Protein AF-A0A5B6TIA2-F1 (afdb_monomer)

Foldseek 3Di:
DDPDDDDPCVVCVVVVVDDDPVNDDDPPDDDDDDDDDPDPDDDDPDDDCPVVCVDPPDDDDDDPVD

Secondary 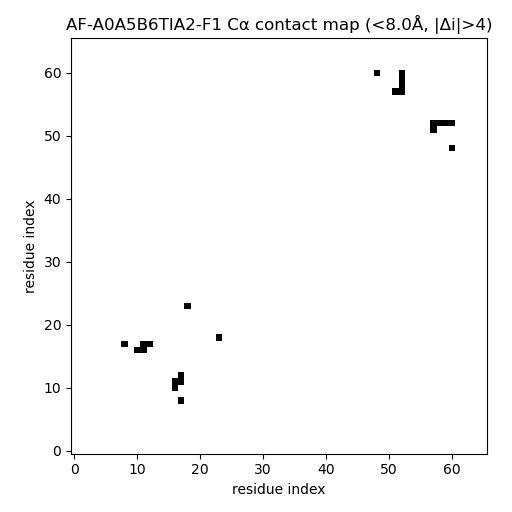structure (DSSP, 8-state):
-------TTHHHHHHT-SPPGGG---TT---------SSSS--------HHHHHSTT------TT-

Organism: NCBI:txid2595005

Mean predicted aligned error: 6.48 Å

Radius of gyration: 21.23 Å; Cα contacts (8 Å, |Δi|>4): 12; chains: 1; bounding box: 61×26×39 Å

Sequence (66 aa):
MSDSVSWVESHLKVTGGAKYAAEYHLPGVAFGVLVTSTIAKGRIKELDTGDAEKAPGVLAIVSHLN

Solvent-accessible surface area (backbone atoms only — not comparable to full-atom values): 5078 Å² total; per-residue (Å²): 136,78,86,77,87,75,59,90,59,51,64,33,60,78,69,68,71,52,86,54,85,90,71,66,86,60,91,88,74,80,89,85,82,86,89,73,78,95,63,97,80,84,77,89,88,77,82,92,53,73,69,60,67,70,36,91,89,56,87,79,86,86,51,98,90,108

InterPro domains:
  IPR000674 Aldehyde oxidase/xanthine dehydrogenase, a/b hammerhead [PF01315] (15-65)
  IPR000674 Aldehyde oxidase/xanthine dehydrogenase, a/b hammerhead [SM01008] (15-66)
  IPR036856 Aldehyde oxidase/xanthine dehydrogenase, a/b hammerhead superfamily [SSF54665] (4-65)

pLDDT: mean 91.28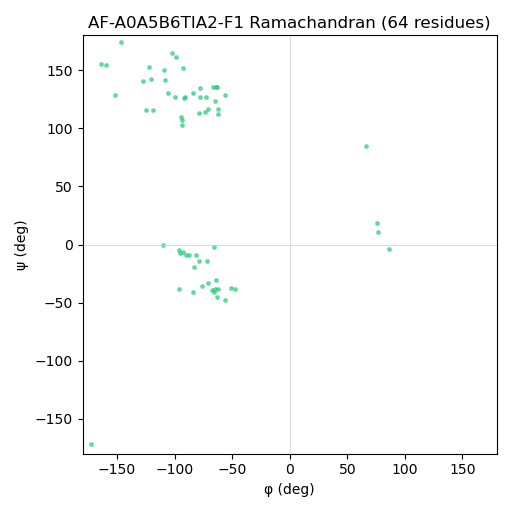, std 9.77, range [46.97, 98.12]

Structure (mmCIF, N/CA/C/O backbone):
data_AF-A0A5B6TIA2-F1
#
_entry.id   AF-A0A5B6TIA2-F1
#
loop_
_atom_site.group_PDB
_atom_site.id
_atom_site.type_symbol
_atom_site.label_atom_id
_atom_site.label_alt_id
_atom_site.label_comp_id
_atom_site.label_asym_id
_atom_site.label_entity_id
_atom_site.label_seq_id
_atom_site.pdbx_PDB_ins_code
_atom_site.Cartn_x
_atom_site.Cartn_y
_atom_site.Cartn_z
_atom_site.occupancy
_atom_site.B_iso_or_equiv
_atom_site.auth_seq_id
_atom_site.auth_comp_id
_atom_site.auth_asym_id
_atom_site.auth_atom_id
_atom_site.pdbx_PDB_model_num
ATOM 1 N N . MET A 1 1 ? 48.758 -17.597 -9.304 1.00 46.97 1 MET A N 1
ATOM 2 C CA . MET A 1 1 ? 47.717 -17.581 -8.256 1.00 46.97 1 MET A CA 1
ATOM 3 C C . MET A 1 1 ? 46.506 -16.867 -8.825 1.00 46.97 1 MET A C 1
ATOM 5 O O . MET A 1 1 ? 46.671 -15.761 -9.313 1.00 46.97 1 MET A O 1
ATOM 9 N N . SER A 1 2 ? 45.350 -17.530 -8.726 1.00 54.09 2 SER A N 1
ATOM 10 C CA . SER A 1 2 ? 43.980 -17.011 -8.837 1.00 54.09 2 SER A CA 1
ATOM 11 C C . SER A 1 2 ? 43.503 -16.472 -10.194 1.00 54.09 2 SER A C 1
ATOM 13 O O . SER A 1 2 ? 43.425 -15.261 -10.386 1.00 54.09 2 SER A O 1
ATOM 15 N N . ASP A 1 3 ? 43.026 -17.368 -11.065 1.00 60.84 3 ASP A N 1
ATOM 16 C CA . ASP A 1 3 ? 41.986 -16.993 -12.030 1.00 60.84 3 ASP A CA 1
ATOM 17 C C . ASP A 1 3 ? 40.737 -16.592 -11.241 1.00 60.84 3 ASP A C 1
ATOM 19 O O . ASP A 1 3 ? 40.191 -17.366 -10.451 1.00 60.84 3 ASP A O 1
ATOM 23 N N . SER A 1 4 ? 40.338 -15.331 -11.375 1.00 71.62 4 SER A N 1
ATOM 24 C CA . SER A 1 4 ? 39.166 -14.801 -10.688 1.00 71.62 4 SER A CA 1
ATOM 25 C C . SER A 1 4 ? 37.929 -15.370 -11.376 1.00 71.62 4 SER A C 1
ATOM 27 O O . SER A 1 4 ? 37.678 -15.066 -12.539 1.00 71.62 4 SER A O 1
ATOM 29 N N . VAL A 1 5 ? 37.152 -16.202 -10.681 1.00 75.31 5 VAL A N 1
ATOM 30 C CA . VAL A 1 5 ? 35.856 -16.661 -11.196 1.00 75.31 5 VAL A CA 1
ATOM 31 C C . VAL A 1 5 ? 34.955 -15.436 -11.357 1.00 75.31 5 VAL A C 1
ATOM 33 O O . VAL A 1 5 ? 34.587 -14.799 -10.370 1.00 75.31 5 VAL A O 1
ATOM 36 N N . SER A 1 6 ? 34.622 -15.083 -12.598 1.00 77.06 6 SER A N 1
ATOM 37 C CA . SER A 1 6 ? 33.685 -14.003 -12.900 1.00 77.06 6 SER A CA 1
ATOM 38 C C . SER A 1 6 ? 32.272 -14.570 -13.031 1.00 77.06 6 SER A C 1
ATOM 40 O O . SER A 1 6 ? 32.024 -15.514 -13.780 1.00 77.06 6 SER A O 1
ATOM 42 N N . TRP A 1 7 ? 31.321 -14.009 -12.279 1.00 82.00 7 TRP A N 1
ATOM 43 C CA . TRP A 1 7 ? 29.917 -14.377 -12.436 1.00 82.00 7 TRP A CA 1
ATOM 44 C C . TRP A 1 7 ? 29.348 -13.680 -13.669 1.00 82.00 7 TRP A C 1
ATOM 46 O O . TRP A 1 7 ? 29.543 -12.477 -13.849 1.00 82.00 7 TRP A O 1
ATOM 56 N N . VAL A 1 8 ? 28.599 -14.427 -14.487 1.00 84.00 8 VAL A N 1
ATOM 57 C CA . VAL A 1 8 ? 27.968 -13.945 -15.734 1.00 84.00 8 VAL A CA 1
ATOM 58 C C . VAL A 1 8 ? 27.223 -12.618 -15.549 1.00 84.00 8 VAL A C 1
ATOM 60 O O . VAL A 1 8 ? 27.280 -11.745 -16.408 1.00 84.00 8 VAL A O 1
ATOM 63 N N . GLU A 1 9 ? 26.555 -12.435 -14.414 1.00 88.00 9 GLU A N 1
ATOM 64 C CA . GLU A 1 9 ? 25.766 -11.235 -14.132 1.00 88.00 9 GLU A CA 1
ATOM 65 C C . GLU A 1 9 ? 26.537 -10.100 -13.432 1.00 88.00 9 GLU A C 1
ATOM 67 O O . GLU A 1 9 ? 26.008 -8.992 -13.318 1.00 88.00 9 GLU A O 1
ATOM 72 N N . SER A 1 10 ? 27.774 -10.335 -12.968 1.00 88.06 10 SER A N 1
ATOM 73 C CA . SER A 1 10 ? 28.526 -9.368 -12.150 1.00 88.06 10 SER A CA 1
ATOM 74 C C . SER A 1 10 ? 28.666 -8.018 -12.839 1.00 88.06 10 SER A C 1
ATOM 76 O O . SER A 1 10 ? 28.395 -6.991 -12.223 1.00 88.06 10 SER A O 1
ATOM 78 N N . HIS A 1 11 ? 29.062 -8.012 -14.113 1.00 91.19 11 HIS A N 1
ATOM 79 C CA . HIS A 1 11 ? 29.305 -6.772 -14.845 1.00 91.19 11 HIS A CA 1
ATOM 80 C C . HIS A 1 11 ? 28.029 -5.932 -14.985 1.00 91.19 11 HIS A C 1
ATOM 82 O O . HIS A 1 11 ? 28.049 -4.738 -14.702 1.00 91.19 11 HIS A O 1
ATOM 88 N N . LEU A 1 12 ? 26.899 -6.548 -15.346 1.00 93.38 12 LEU A N 1
ATOM 89 C CA . LEU A 1 12 ? 25.621 -5.846 -15.502 1.00 93.38 12 LEU A CA 1
ATOM 90 C C . LEU A 1 12 ? 25.110 -5.285 -14.168 1.00 93.38 12 LEU A C 1
ATOM 92 O O . LEU A 1 12 ? 24.610 -4.163 -14.129 1.00 93.38 12 LEU A O 1
ATOM 96 N N . LYS A 1 13 ? 25.280 -6.022 -13.064 1.00 90.75 13 LYS A N 1
ATOM 97 C CA . LYS A 1 13 ? 24.871 -5.560 -11.730 1.00 90.75 13 LYS A CA 1
ATOM 98 C C . LYS A 1 13 ? 25.672 -4.352 -11.246 1.00 90.75 13 LYS A C 1
ATOM 100 O O . LYS A 1 13 ? 25.079 -3.440 -10.680 1.00 90.75 13 LYS A O 1
ATOM 105 N N . VAL A 1 14 ? 26.990 -4.327 -11.475 1.00 91.62 14 VAL A N 1
ATOM 106 C CA . VAL A 1 14 ? 27.860 -3.228 -11.001 1.00 91.62 14 VAL A CA 1
ATOM 107 C C . VAL A 1 14 ? 27.866 -2.006 -11.918 1.00 91.62 14 VAL A C 1
ATOM 109 O O . VAL A 1 14 ? 28.234 -0.922 -11.480 1.00 91.62 14 VAL A O 1
ATOM 112 N N . THR A 1 15 ? 27.461 -2.165 -13.179 1.00 93.50 15 THR A N 1
ATOM 113 C CA . THR A 1 15 ? 27.364 -1.061 -14.151 1.00 93.50 15 THR A CA 1
ATOM 114 C C . THR A 1 15 ? 25.960 -0.465 -14.257 1.00 93.50 15 THR A C 1
ATOM 116 O O . THR A 1 15 ? 25.774 0.513 -14.973 1.00 93.50 15 THR A O 1
ATOM 119 N N . GLY A 1 16 ? 24.968 -1.040 -13.568 1.00 90.81 16 GLY A N 1
ATOM 120 C CA . GLY A 1 16 ? 23.564 -0.629 -13.680 1.00 90.81 16 GLY A CA 1
ATOM 121 C C . GLY A 1 16 ? 22.859 -1.121 -14.951 1.00 90.81 16 GLY A C 1
ATOM 122 O O . GLY A 1 16 ? 21.754 -0.684 -15.241 1.00 90.81 16 GLY A O 1
ATOM 123 N N . GLY A 1 17 ? 23.471 -2.030 -15.717 1.00 92.25 17 GLY A N 1
ATOM 124 C CA . GLY A 1 17 ? 22.841 -2.662 -16.882 1.00 92.25 17 GLY A CA 1
ATOM 125 C C . GLY A 1 17 ? 21.865 -3.795 -16.533 1.00 92.25 17 GLY A C 1
ATOM 126 O O . GLY A 1 17 ? 21.113 -4.247 -17.396 1.00 92.25 17 GLY A O 1
ATOM 127 N N . ALA A 1 18 ? 21.884 -4.286 -15.291 1.00 93.00 18 ALA A N 1
ATOM 128 C CA . ALA A 1 18 ? 20.956 -5.309 -14.819 1.00 93.00 18 ALA A CA 1
ATOM 129 C C . ALA A 1 18 ? 19.590 -4.693 -14.496 1.00 93.00 18 ALA A C 1
ATOM 131 O O . ALA A 1 18 ? 19.515 -3.770 -13.691 1.00 93.00 18 ALA A O 1
ATOM 132 N N . LYS A 1 19 ? 18.521 -5.256 -15.076 1.00 92.12 19 LYS A N 1
ATOM 133 C CA . LYS A 1 19 ? 17.147 -4.851 -14.770 1.00 92.12 19 LYS A CA 1
ATOM 134 C C . LYS A 1 19 ? 16.602 -5.555 -13.534 1.00 92.12 19 LYS A C 1
ATOM 136 O O . LYS A 1 19 ? 16.609 -6.788 -13.470 1.00 92.12 19 LYS A O 1
ATOM 141 N N . TYR A 1 20 ? 16.041 -4.790 -12.611 1.00 90.12 20 TYR A N 1
ATOM 142 C CA . TYR A 1 20 ? 15.365 -5.282 -11.413 1.00 90.12 20 TYR A CA 1
ATOM 143 C C . TYR A 1 20 ? 13.843 -5.221 -11.557 1.00 90.12 20 TYR A C 1
ATOM 145 O O . TYR A 1 20 ? 13.307 -4.561 -12.443 1.00 90.12 20 TYR A O 1
AT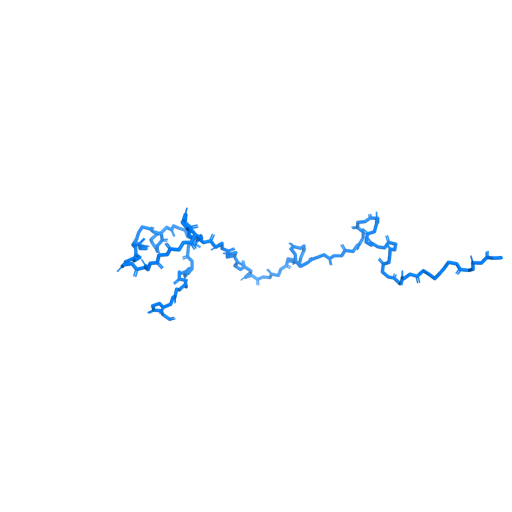OM 153 N N . ALA A 1 21 ? 13.130 -5.917 -10.668 1.00 90.12 21 ALA A N 1
ATOM 154 C CA . ALA A 1 21 ? 11.674 -6.066 -10.732 1.00 90.12 21 ALA A CA 1
ATOM 155 C C . ALA A 1 21 ? 10.917 -4.730 -10.884 1.00 90.12 21 ALA A C 1
ATOM 157 O O . ALA A 1 21 ? 9.949 -4.660 -11.633 1.00 90.12 21 ALA A O 1
ATOM 158 N N . ALA A 1 22 ? 11.390 -3.665 -10.230 1.00 87.94 22 ALA A N 1
ATOM 159 C CA . ALA A 1 22 ? 10.764 -2.343 -10.267 1.00 87.94 22 ALA A CA 1
ATOM 160 C C . ALA A 1 22 ? 10.920 -1.595 -11.608 1.00 87.94 22 ALA A C 1
ATOM 162 O O . ALA A 1 22 ? 10.233 -0.604 -11.831 1.00 87.94 22 ALA A O 1
ATOM 163 N N . GLU A 1 23 ? 11.808 -2.037 -12.503 1.00 90.19 23 GLU A N 1
ATOM 164 C CA . GLU A 1 23 ? 12.117 -1.333 -13.759 1.00 90.19 23 GLU A CA 1
ATOM 165 C C . GLU A 1 23 ? 11.313 -1.862 -14.957 1.00 90.19 23 GLU A C 1
ATOM 167 O O . GLU A 1 23 ? 11.336 -1.288 -16.054 1.00 90.19 23 GLU A O 1
ATOM 172 N N . TYR A 1 24 ? 10.580 -2.959 -14.765 1.00 91.12 24 TYR A N 1
ATOM 173 C CA . TYR A 1 24 ? 9.711 -3.522 -15.790 1.00 91.12 24 TYR A CA 1
ATOM 174 C C . TYR A 1 24 ? 8.405 -2.729 -15.874 1.00 91.12 24 TYR A C 1
ATOM 176 O O . TYR A 1 24 ? 7.574 -2.759 -14.972 1.00 91.12 24 TYR A O 1
ATOM 184 N N . HIS A 1 25 ? 8.209 -2.048 -17.002 1.00 90.81 25 HIS A N 1
ATOM 185 C CA . HIS A 1 25 ? 6.984 -1.315 -17.305 1.00 90.81 25 HIS A CA 1
ATOM 186 C C . HIS A 1 25 ? 6.048 -2.215 -18.113 1.00 90.81 25 HIS A C 1
ATOM 188 O O . HIS A 1 25 ? 6.259 -2.429 -19.307 1.00 90.81 25 HIS A O 1
ATOM 194 N N . LEU A 1 26 ? 5.030 -2.762 -17.452 1.00 93.06 26 LEU A N 1
ATOM 195 C CA . LEU A 1 26 ? 3.992 -3.582 -18.075 1.00 93.06 26 LEU A CA 1
ATOM 196 C C . LEU A 1 26 ? 2.659 -2.811 -18.092 1.00 93.06 26 LEU A C 1
ATOM 198 O O . LEU A 1 26 ? 2.413 -1.986 -17.208 1.00 93.06 26 LEU A O 1
ATOM 202 N N . PRO A 1 27 ? 1.782 -3.047 -19.081 1.00 94.88 27 PRO A N 1
ATOM 203 C CA . PRO A 1 27 ? 0.459 -2.436 -19.090 1.00 94.88 27 PRO A CA 1
ATOM 204 C C . PRO A 1 27 ? -0.374 -2.935 -17.899 1.00 94.88 27 PRO A C 1
ATOM 206 O O . PRO A 1 27 ? -0.396 -4.129 -17.611 1.00 94.88 27 PRO A O 1
ATOM 209 N N . GLY A 1 28 ? -1.075 -2.022 -17.219 1.00 93.06 28 GLY A N 1
ATOM 210 C CA . GLY A 1 28 ? -1.990 -2.366 -16.122 1.00 93.06 28 GLY A CA 1
ATOM 211 C C . GLY A 1 28 ? -1.323 -2.731 -14.789 1.00 93.06 28 GLY A C 1
ATOM 212 O O . GLY A 1 28 ? -1.967 -3.354 -13.950 1.00 93.06 28 GLY A O 1
ATOM 213 N N . VAL A 1 29 ? -0.054 -2.366 -14.572 1.00 94.56 29 VAL A N 1
ATOM 214 C CA . VAL A 1 29 ? 0.617 -2.579 -13.278 1.00 94.56 29 VAL A CA 1
ATOM 215 C C . VAL A 1 29 ? -0.048 -1.739 -12.189 1.00 94.56 29 VAL A C 1
ATOM 217 O O . VAL A 1 29 ? -0.119 -0.516 -12.288 1.00 94.56 29 VAL A O 1
ATOM 220 N N . ALA A 1 30 ? -0.499 -2.413 -11.132 1.00 94.62 30 ALA A N 1
ATOM 221 C CA . ALA A 1 30 ? -0.935 -1.787 -9.893 1.00 94.62 30 ALA A CA 1
ATOM 222 C C . ALA A 1 30 ? 0.224 -1.705 -8.891 1.00 94.62 30 ALA A C 1
ATOM 224 O O . ALA A 1 30 ? 1.114 -2.557 -8.878 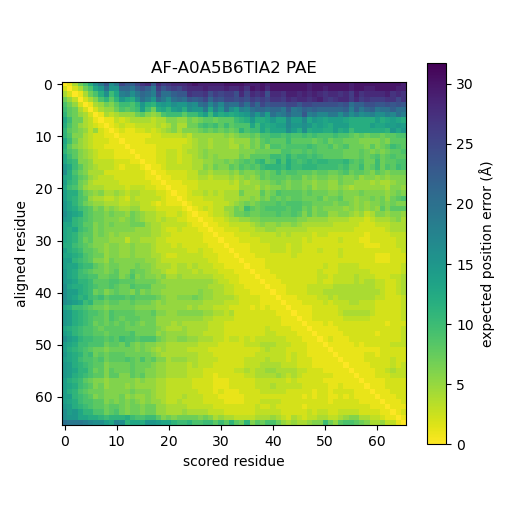1.00 94.62 30 ALA A O 1
ATOM 225 N N . PHE A 1 31 ? 0.175 -0.705 -8.014 1.00 93.75 31 PHE A N 1
ATOM 226 C CA . PHE A 1 31 ? 1.133 -0.540 -6.924 1.00 93.75 31 PHE A CA 1
ATOM 227 C C . PHE A 1 31 ? 0.477 -0.919 -5.598 1.00 93.75 31 PHE A C 1
ATOM 229 O O . PHE A 1 31 ? -0.621 -0.462 -5.289 1.00 93.75 31 PHE A O 1
ATOM 236 N N . GLY A 1 32 ? 1.161 -1.757 -4.821 1.00 95.25 32 GLY A N 1
ATOM 237 C CA . GLY A 1 32 ? 0.747 -2.140 -3.475 1.00 95.25 32 GLY A CA 1
ATOM 238 C C . GLY A 1 32 ? 1.648 -1.500 -2.426 1.00 95.25 32 GLY A C 1
ATOM 239 O O . GLY A 1 32 ? 2.864 -1.433 -2.604 1.00 95.25 32 GLY A O 1
ATOM 240 N N . VAL A 1 33 ? 1.055 -1.067 -1.316 1.00 95.81 33 VAL A N 1
ATOM 241 C CA . VAL A 1 33 ? 1.775 -0.574 -0.139 1.00 95.81 33 VAL A CA 1
ATOM 242 C C . VAL A 1 33 ? 1.290 -1.315 1.101 1.00 95.81 33 VAL A C 1
ATOM 244 O O . VAL A 1 33 ? 0.104 -1.607 1.238 1.00 95.81 33 VAL A O 1
ATOM 247 N N . LEU A 1 34 ? 2.219 -1.640 1.999 1.00 96.69 34 LEU A N 1
ATOM 248 C CA . LEU A 1 34 ? 1.901 -2.276 3.272 1.00 96.69 34 LEU A CA 1
ATOM 249 C C . LEU A 1 34 ? 1.670 -1.213 4.343 1.00 96.69 34 LEU A C 1
ATOM 251 O O . LEU A 1 34 ? 2.541 -0.383 4.599 1.00 96.69 34 LEU A O 1
ATOM 255 N N . VAL A 1 35 ? 0.526 -1.298 5.017 1.00 96.19 35 VAL A N 1
ATOM 256 C CA . VAL A 1 35 ? 0.273 -0.581 6.271 1.00 96.19 35 VAL A CA 1
ATOM 257 C C . VAL A 1 35 ? 0.624 -1.527 7.414 1.00 96.19 35 VAL A C 1
ATOM 259 O O . VAL A 1 35 ? -0.032 -2.549 7.612 1.00 96.19 35 VAL A O 1
ATOM 262 N N . THR A 1 36 ? 1.709 -1.231 8.125 1.00 96.88 36 THR A N 1
ATOM 263 C CA . THR A 1 36 ? 2.270 -2.118 9.151 1.00 96.88 36 THR A CA 1
ATOM 264 C C . THR A 1 36 ? 1.850 -1.711 10.564 1.00 96.88 36 THR A C 1
ATOM 266 O O . THR A 1 36 ? 1.416 -0.589 10.818 1.00 96.88 36 THR A O 1
ATOM 269 N N . SER A 1 37 ? 1.970 -2.651 11.507 1.00 96.69 37 SER A N 1
ATOM 270 C CA . SER A 1 37 ? 1.691 -2.396 12.923 1.00 96.69 37 SER A CA 1
ATOM 271 C C . SER A 1 37 ? 2.658 -1.360 13.500 1.00 96.69 37 SER A C 1
ATOM 273 O O . SER A 1 37 ? 3.871 -1.470 13.327 1.00 96.69 37 SER A O 1
ATOM 275 N N . THR A 1 38 ? 2.128 -0.407 14.265 1.00 97.38 38 THR A N 1
ATOM 276 C CA . THR A 1 38 ? 2.918 0.582 15.021 1.00 97.38 38 THR A CA 1
ATOM 277 C C . THR A 1 38 ? 3.450 0.034 16.348 1.00 97.38 38 THR A C 1
ATOM 279 O O . THR A 1 38 ? 4.261 0.682 17.007 1.00 97.38 38 THR A O 1
ATOM 282 N N . ILE A 1 39 ? 3.007 -1.163 16.746 1.00 97.62 39 ILE A N 1
ATOM 283 C CA . ILE A 1 39 ? 3.409 -1.843 17.981 1.00 97.62 39 ILE A CA 1
ATOM 284 C C . ILE A 1 39 ? 4.010 -3.218 17.688 1.00 97.62 39 ILE A C 1
ATOM 286 O O . ILE A 1 39 ? 3.645 -3.882 16.718 1.00 97.62 39 ILE A O 1
ATOM 290 N N . ALA A 1 40 ? 4.888 -3.687 18.577 1.00 98.00 40 ALA A N 1
ATOM 291 C CA . ALA A 1 40 ? 5.554 -4.981 18.425 1.00 98.00 40 ALA A CA 1
ATOM 292 C C . ALA A 1 40 ? 4.619 -6.188 18.641 1.00 98.00 40 ALA A C 1
ATOM 294 O O . ALA A 1 40 ? 4.812 -7.233 18.023 1.00 98.00 40 ALA A O 1
ATOM 295 N N . LYS A 1 41 ? 3.621 -6.077 19.532 1.00 98.12 41 LYS A N 1
ATOM 296 C CA . LYS A 1 41 ? 2.697 -7.175 19.861 1.00 98.12 41 LYS A CA 1
ATOM 297 C C . LYS A 1 41 ? 1.335 -6.649 20.305 1.00 98.12 41 LYS A C 1
ATOM 299 O O . LYS A 1 41 ? 1.249 -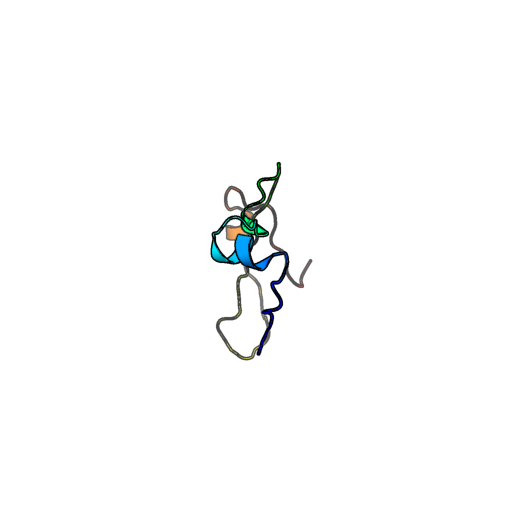5.860 21.240 1.00 98.12 41 LYS A O 1
ATOM 304 N N . GLY A 1 42 ? 0.274 -7.163 19.691 1.00 96.25 42 GLY A N 1
ATOM 305 C CA . GLY A 1 42 ? -1.111 -6.850 20.035 1.00 96.25 42 GLY A CA 1
ATOM 306 C C . GLY A 1 42 ? -2.094 -7.736 19.274 1.00 96.25 42 GLY A C 1
ATOM 307 O O . GLY A 1 42 ? -1.689 -8.687 18.605 1.00 96.25 42 GLY A O 1
ATOM 308 N N . AR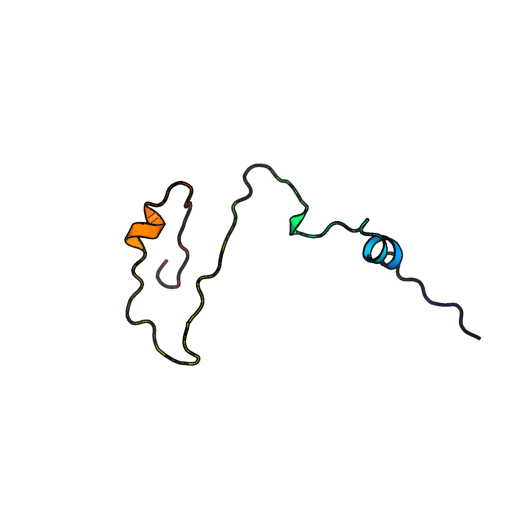G A 1 43 ? -3.388 -7.430 19.385 1.00 96.44 43 ARG A N 1
ATOM 309 C CA . ARG A 1 43 ? -4.441 -8.012 18.544 1.00 96.44 43 ARG A CA 1
ATOM 310 C C . ARG A 1 43 ? -5.156 -6.903 17.784 1.00 96.44 43 ARG A C 1
ATOM 312 O O . ARG A 1 43 ? -5.381 -5.834 18.343 1.00 96.44 43 ARG A O 1
ATOM 319 N N . ILE A 1 44 ? -5.516 -7.180 16.533 1.00 96.19 44 ILE A N 1
ATOM 320 C CA . ILE A 1 44 ? -6.337 -6.280 15.724 1.00 96.19 44 ILE A CA 1
ATOM 321 C C . ILE A 1 44 ? -7.753 -6.327 16.300 1.00 96.19 44 ILE A C 1
ATOM 323 O O . ILE A 1 44 ? -8.365 -7.391 16.341 1.00 96.19 44 ILE A O 1
ATOM 327 N N . LYS A 1 45 ? -8.237 -5.190 16.805 1.00 96.25 45 LYS A N 1
ATOM 328 C CA . LYS A 1 45 ? -9.623 -5.055 17.272 1.00 96.25 45 LYS A CA 1
ATOM 329 C C . LYS A 1 45 ? -10.559 -4.728 16.110 1.00 96.25 45 LYS A C 1
ATOM 331 O O . LYS A 1 45 ? -11.660 -5.255 16.053 1.00 96.25 45 LYS A O 1
ATOM 336 N N . GLU A 1 46 ? -10.103 -3.855 15.219 1.00 95.88 46 GLU A N 1
ATOM 337 C CA . GLU A 1 46 ? -10.865 -3.306 14.103 1.00 95.88 46 GLU A CA 1
ATOM 338 C C . GLU A 1 46 ? -9.896 -2.765 13.044 1.00 95.88 46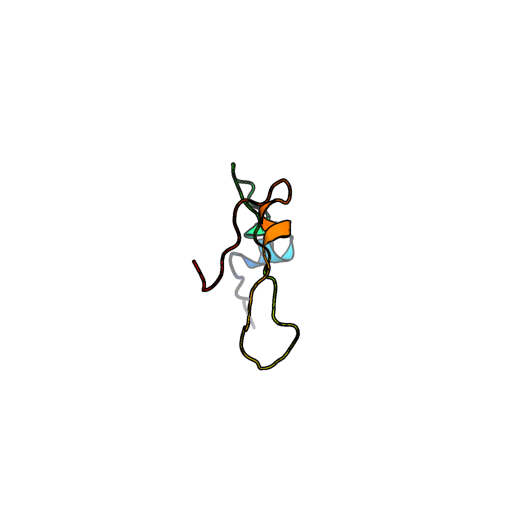 GLU A C 1
ATOM 340 O O . GLU A 1 46 ? -8.755 -2.420 13.372 1.00 95.88 46 GLU A O 1
ATOM 345 N N . LEU A 1 47 ? -10.350 -2.712 11.792 1.00 96.31 47 LEU A N 1
ATOM 346 C CA . LEU A 1 47 ? -9.695 -2.020 10.686 1.00 96.31 47 LEU A CA 1
ATOM 347 C C . LEU A 1 47 ? -10.709 -1.037 10.094 1.00 96.31 47 LEU A C 1
ATOM 349 O O . LEU A 1 47 ? -11.726 -1.472 9.564 1.00 96.31 47 LEU A O 1
ATOM 353 N N . ASP A 1 48 ? -10.433 0.263 10.185 1.00 95.69 48 ASP A N 1
ATOM 354 C CA . ASP A 1 48 ? -11.223 1.290 9.502 1.00 95.69 48 ASP A CA 1
ATOM 355 C C . ASP A 1 48 ? -10.572 1.610 8.152 1.00 95.69 48 ASP A C 1
ATOM 357 O O . ASP A 1 48 ? -9.492 2.201 8.085 1.00 95.69 48 ASP A O 1
ATOM 361 N N . THR A 1 49 ? -11.206 1.149 7.075 1.00 96.00 49 THR A N 1
ATOM 362 C CA . THR A 1 49 ? -10.724 1.290 5.696 1.00 96.00 49 THR A CA 1
ATOM 363 C C . THR A 1 49 ? -11.569 2.254 4.864 1.00 96.00 49 THR A C 1
ATOM 365 O O . THR A 1 49 ? -11.252 2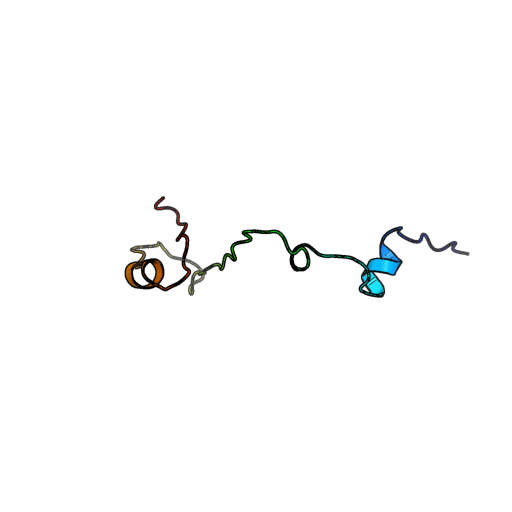.485 3.696 1.00 96.00 49 THR A O 1
ATOM 368 N N . GLY A 1 50 ? -12.620 2.852 5.438 1.00 96.19 50 GLY A N 1
ATOM 369 C CA . GLY A 1 50 ? -13.700 3.476 4.668 1.00 96.19 50 GLY A CA 1
ATOM 370 C C . GLY A 1 50 ? -13.268 4.650 3.787 1.00 96.19 50 GLY A C 1
ATOM 371 O O . GLY A 1 50 ? -13.751 4.787 2.662 1.00 96.19 50 GLY A O 1
ATOM 372 N N . ASP A 1 51 ? -12.354 5.488 4.270 1.00 96.81 51 ASP A N 1
ATOM 373 C CA . ASP A 1 51 ? -11.826 6.614 3.489 1.00 96.81 51 ASP A CA 1
ATOM 374 C C . ASP A 1 51 ? -10.820 6.151 2.431 1.00 96.81 51 ASP A C 1
ATOM 376 O O . ASP A 1 51 ? -10.798 6.677 1.317 1.00 96.81 51 ASP A O 1
ATOM 380 N N . ALA A 1 52 ? -10.022 5.131 2.752 1.00 95.62 52 ALA A N 1
ATOM 381 C CA . ALA A 1 52 ? -9.032 4.579 1.838 1.00 95.62 52 ALA A CA 1
ATOM 382 C C . ALA A 1 52 ? -9.697 3.870 0.646 1.00 95.62 52 ALA A C 1
ATOM 384 O O . ALA A 1 52 ? -9.253 4.048 -0.483 1.00 95.62 52 ALA A O 1
ATOM 385 N N . GLU A 1 53 ? -10.797 3.142 0.851 1.00 95.94 53 GLU A N 1
ATOM 386 C CA . GLU A 1 53 ? -11.551 2.495 -0.239 1.00 95.94 53 GLU A CA 1
ATOM 387 C C . GLU A 1 53 ? -12.175 3.500 -1.215 1.00 95.94 53 GLU A C 1
ATOM 389 O O . GLU A 1 53 ? -12.330 3.207 -2.399 1.00 95.94 53 GLU A O 1
ATOM 394 N N . LYS A 1 54 ? -12.530 4.694 -0.730 1.00 97.44 54 LYS A N 1
ATOM 395 C CA . LYS A 1 54 ? -13.133 5.765 -1.540 1.00 97.44 54 LYS A CA 1
ATOM 396 C C . LYS A 1 54 ? -12.095 6.667 -2.201 1.00 97.44 54 LYS A C 1
ATOM 398 O O . LYS A 1 54 ? -12.460 7.530 -3.003 1.00 97.44 54 LYS A O 1
ATOM 403 N N . ALA A 1 55 ? -10.821 6.517 -1.848 1.00 97.62 55 ALA A N 1
ATOM 404 C CA . ALA A 1 55 ? -9.771 7.365 -2.375 1.00 97.62 55 ALA A CA 1
ATOM 405 C C . ALA A 1 55 ? -9.586 7.122 -3.888 1.00 97.62 55 ALA A C 1
ATOM 407 O O . ALA A 1 55 ? -9.545 5.972 -4.336 1.00 97.62 55 ALA A O 1
ATOM 408 N N . PRO A 1 56 ? -9.446 8.185 -4.704 1.00 97.62 56 PRO A N 1
ATOM 409 C CA . PRO A 1 56 ? -9.245 8.039 -6.141 1.00 97.62 56 PRO A CA 1
ATOM 410 C C . PRO A 1 56 ? -8.027 7.169 -6.472 1.00 97.62 56 PRO A C 1
ATOM 412 O O . PRO A 1 56 ? -6.923 7.420 -5.995 1.00 97.62 56 PRO A O 1
ATOM 415 N N . GLY A 1 57 ? -8.225 6.166 -7.329 1.00 96.06 57 GLY A N 1
ATOM 416 C CA . GLY A 1 57 ? -7.157 5.276 -7.796 1.00 96.06 57 GLY A CA 1
ATOM 417 C C . GLY A 1 57 ? -6.869 4.072 -6.894 1.00 96.06 57 GLY A C 1
ATOM 418 O O . GLY A 1 57 ? -6.068 3.223 -7.282 1.00 96.06 57 GLY A O 1
ATOM 419 N N . VAL A 1 58 ? -7.528 3.947 -5.737 1.00 97.31 58 VAL A N 1
ATOM 420 C CA . VAL A 1 58 ? -7.459 2.718 -4.937 1.00 97.31 58 VAL A CA 1
ATOM 421 C C . VAL A 1 58 ? -8.255 1.618 -5.631 1.00 97.31 58 VAL A C 1
ATOM 423 O O . VAL A 1 58 ? -9.415 1.795 -5.989 1.00 97.31 58 VAL A O 1
ATOM 426 N N . LEU A 1 59 ? -7.599 0.476 -5.841 1.00 97.00 59 LEU A N 1
ATOM 427 C CA . LEU A 1 59 ? -8.202 -0.681 -6.504 1.00 97.00 59 LEU A CA 1
ATOM 428 C C . LEU A 1 59 ? -8.757 -1.695 -5.503 1.00 97.00 59 LEU A C 1
ATOM 430 O O . LEU A 1 59 ? -9.786 -2.310 -5.759 1.00 97.00 59 LEU A O 1
ATOM 434 N N . ALA A 1 60 ? -8.057 -1.897 -4.385 1.00 96.56 60 ALA A N 1
ATOM 435 C CA . ALA A 1 60 ? -8.435 -2.850 -3.351 1.00 96.56 60 ALA A CA 1
ATOM 436 C C . ALA A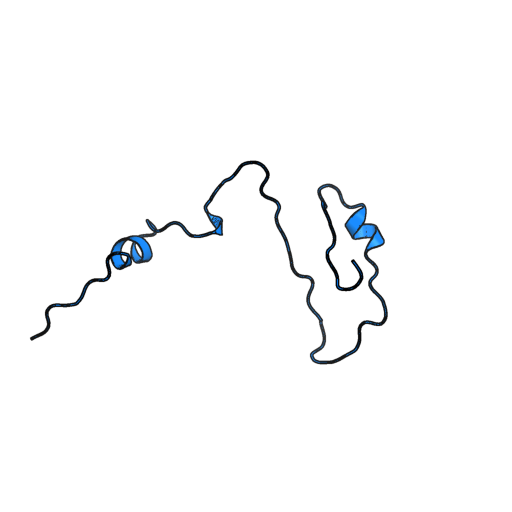 1 60 ? -7.682 -2.574 -2.046 1.00 96.56 60 ALA A C 1
ATOM 438 O O . ALA A 1 60 ? -6.559 -2.063 -2.060 1.00 96.56 60 ALA A O 1
ATOM 439 N N . ILE A 1 61 ? -8.274 -3.007 -0.933 1.00 96.75 61 ILE A N 1
ATOM 440 C CA . ILE A 1 61 ? -7.601 -3.155 0.357 1.00 96.75 61 ILE A CA 1
ATOM 441 C C . ILE A 1 61 ? -7.685 -4.625 0.750 1.00 96.75 61 ILE A C 1
ATOM 443 O O . ILE A 1 61 ? -8.767 -5.174 0.952 1.00 96.75 61 ILE A O 1
ATOM 447 N N . VAL A 1 62 ? -6.525 -5.270 0.825 1.00 96.50 62 VAL A N 1
ATOM 448 C CA . VAL A 1 62 ? -6.412 -6.695 1.142 1.00 96.50 62 VAL A CA 1
ATOM 449 C C . VAL A 1 62 ? -6.058 -6.839 2.613 1.00 96.50 62 VAL A C 1
ATOM 451 O O . VAL A 1 62 ? -5.094 -6.235 3.092 1.00 96.50 62 VAL A O 1
ATOM 454 N N . SER A 1 63 ? -6.842 -7.626 3.341 1.00 95.62 63 SER A N 1
ATOM 455 C CA . SER A 1 63 ? -6.635 -7.866 4.767 1.00 95.62 63 SER A CA 1
ATOM 456 C C . SER A 1 63 ? -7.061 -9.284 5.131 1.00 95.62 63 SER A C 1
ATOM 458 O O . SER A 1 63 ? -7.651 -9.989 4.332 1.00 95.62 63 SER A O 1
ATOM 460 N N . HIS A 1 64 ? -6.823 -9.702 6.372 1.00 93.75 64 HIS A N 1
ATOM 461 C CA . HIS A 1 64 ? -7.304 -10.997 6.868 1.00 93.75 64 HIS A CA 1
ATOM 462 C C . HIS A 1 64 ? -8.842 -11.113 6.965 1.00 93.75 64 HIS A C 1
ATOM 464 O O . HIS A 1 64 ? -9.338 -12.151 7.397 1.00 93.75 64 HIS A O 1
ATOM 470 N N . LEU A 1 65 ? -9.585 -10.049 6.642 1.00 92.06 65 LEU A N 1
ATOM 471 C CA . LEU A 1 65 ? -11.048 -10.024 6.639 1.00 92.06 65 LEU A CA 1
ATOM 472 C C . LEU A 1 65 ? -11.654 -10.372 5.266 1.00 92.06 65 LEU A C 1
ATOM 474 O O . LEU A 1 65 ? -12.877 -10.472 5.180 1.00 92.06 65 LEU A O 1
ATOM 478 N N . ASN A 1 66 ? -10.840 -10.525 4.212 1.00 87.31 66 ASN A N 1
ATOM 479 C CA . ASN A 1 66 ? -11.284 -10.847 2.852 1.00 87.31 66 ASN A CA 1
ATOM 480 C C . ASN A 1 66 ? -10.435 -11.924 2.167 1.00 87.31 66 ASN A C 1
ATOM 482 O O . ASN A 1 66 ? -9.279 -12.148 2.587 1.00 87.31 66 ASN A O 1
#